Protein AF-A0A5B7DBM3-F1 (afdb_monomer_lite)

Radius of gyration: 19.89 Å; chains: 1; bounding box: 50×40×42 Å

Structure (mmCIF, N/CA/C/O backbone):
data_AF-A0A5B7DBM3-F1
#
_entry.id   AF-A0A5B7DBM3-F1
#
loop_
_atom_site.group_PDB
_atom_site.id
_atom_site.type_symbol
_atom_site.label_atom_id
_atom_site.label_alt_id
_atom_site.label_comp_id
_atom_site.label_asym_id
_atom_site.label_entity_id
_atom_site.label_seq_id
_atom_site.pdbx_PDB_ins_code
_atom_site.Cartn_x
_atom_site.Cartn_y
_atom_site.Cartn_z
_atom_site.occupancy
_atom_site.B_iso_or_equiv
_atom_site.auth_seq_id
_atom_site.auth_comp_id
_atom_site.auth_asym_id
_atom_site.auth_atom_id
_atom_site.pdbx_PDB_model_num
ATOM 1 N N . MET A 1 1 ? 17.494 19.747 -0.366 1.00 41.06 1 MET A N 1
ATOM 2 C CA . MET A 1 1 ? 16.579 18.634 -0.724 1.00 41.06 1 MET A CA 1
ATOM 3 C C . MET A 1 1 ? 17.151 17.949 -1.960 1.00 41.06 1 MET A C 1
ATOM 5 O O . MET A 1 1 ? 17.372 18.639 -2.942 1.00 41.06 1 MET A O 1
ATOM 9 N N . LYS A 1 2 ? 17.510 16.658 -1.903 1.00 51.44 2 LYS A N 1
ATOM 10 C CA . LYS A 1 2 ? 18.257 15.995 -2.993 1.00 51.44 2 LYS A CA 1
ATOM 11 C C . LYS A 1 2 ? 17.357 15.828 -4.227 1.00 51.44 2 LYS A C 1
ATOM 13 O O . LYS A 1 2 ? 16.409 15.044 -4.182 1.00 51.44 2 LYS A O 1
ATOM 18 N N . SER A 1 3 ? 17.625 16.574 -5.300 1.00 65.56 3 SER A N 1
ATOM 19 C CA . SER A 1 3 ? 16.969 16.366 -6.590 1.00 65.56 3 SER A CA 1
ATOM 20 C C . SER A 1 3 ? 17.501 15.062 -7.187 1.00 65.56 3 SER A C 1
ATOM 22 O O . SER A 1 3 ? 18.690 14.896 -7.441 1.00 65.56 3 SER A O 1
ATOM 24 N N . VAL A 1 4 ? 16.623 14.077 -7.353 1.00 72.31 4 VAL A N 1
ATOM 25 C CA . VAL A 1 4 ? 16.966 12.886 -8.133 1.00 72.31 4 VAL A CA 1
ATOM 26 C C . VAL A 1 4 ? 16.883 13.294 -9.600 1.00 72.31 4 VAL A C 1
ATOM 28 O O . VAL A 1 4 ? 15.822 13.737 -10.044 1.00 72.31 4 VAL A O 1
ATOM 31 N N . SER A 1 5 ? 17.995 13.164 -10.326 1.00 88.25 5 SER A N 1
ATOM 32 C CA . SER A 1 5 ? 18.076 13.445 -11.765 1.00 88.25 5 SER A CA 1
ATOM 33 C C . SER A 1 5 ? 16.937 12.753 -12.525 1.00 88.25 5 SER A C 1
ATOM 35 O O . SER A 1 5 ? 16.635 11.583 -12.270 1.00 88.25 5 SER A O 1
ATOM 37 N N . LEU A 1 6 ? 16.310 13.461 -13.473 1.00 86.19 6 LEU A N 1
ATOM 38 C CA . LEU A 1 6 ? 15.251 12.924 -14.338 1.00 86.19 6 LEU A CA 1
ATOM 39 C C . LEU A 1 6 ? 15.676 11.599 -14.991 1.00 86.19 6 LEU A C 1
ATOM 41 O O . LEU A 1 6 ? 14.898 10.650 -15.032 1.00 86.19 6 LEU A O 1
ATOM 45 N N . HIS A 1 7 ? 16.946 11.500 -15.391 1.00 85.25 7 HIS A N 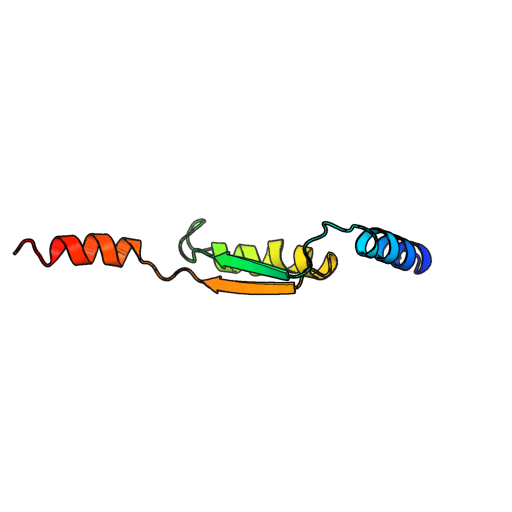1
ATOM 46 C CA . HIS A 1 7 ? 17.529 10.285 -15.955 1.00 85.25 7 HIS A CA 1
ATOM 47 C C . HIS A 1 7 ? 17.452 9.090 -15.000 1.00 85.25 7 HIS A C 1
ATOM 49 O O . HIS A 1 7 ? 17.103 7.986 -15.415 1.00 85.25 7 HIS A O 1
ATOM 55 N N . ALA A 1 8 ? 17.725 9.297 -13.709 1.00 87.19 8 ALA A N 1
ATOM 56 C CA . ALA A 1 8 ? 17.645 8.231 -12.715 1.00 87.19 8 ALA A CA 1
ATOM 57 C C . ALA A 1 8 ? 16.197 7.752 -12.515 1.00 87.19 8 ALA A C 1
ATOM 59 O O . ALA A 1 8 ? 15.964 6.554 -12.355 1.00 87.19 8 ALA A O 1
ATOM 60 N N . ARG A 1 9 ? 15.212 8.660 -12.593 1.00 85.06 9 ARG A N 1
ATOM 61 C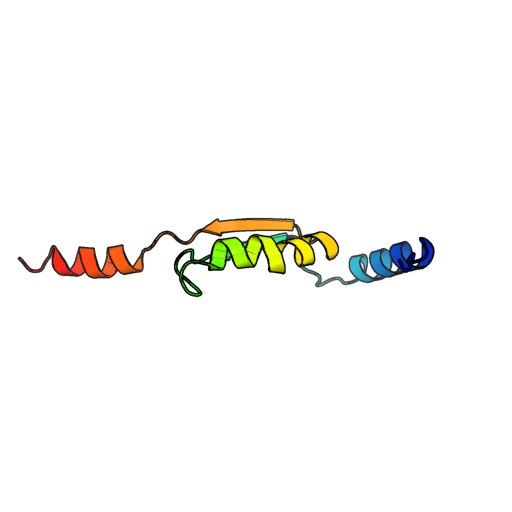 CA . ARG A 1 9 ? 13.783 8.303 -12.543 1.00 85.06 9 ARG A CA 1
ATOM 62 C C . ARG A 1 9 ? 13.347 7.490 -13.756 1.00 85.06 9 ARG A C 1
ATOM 64 O O . ARG A 1 9 ? 12.706 6.459 -13.581 1.00 85.06 9 ARG A O 1
ATOM 71 N N . LEU A 1 10 ? 13.720 7.923 -14.958 1.00 88.62 10 LEU A N 1
ATOM 72 C CA . LEU A 1 10 ? 13.378 7.217 -16.195 1.00 88.62 10 LEU A CA 1
ATOM 73 C C . LEU A 1 10 ? 14.009 5.820 -16.234 1.00 88.62 10 LEU A C 1
ATOM 75 O O . LEU A 1 10 ? 13.330 4.853 -16.574 1.00 88.62 10 LEU A O 1
ATOM 79 N N . ARG A 1 11 ? 15.270 5.684 -15.798 1.00 91.19 11 ARG A N 1
ATOM 80 C CA . ARG A 1 11 ? 15.922 4.371 -15.672 1.00 91.19 11 ARG A CA 1
ATOM 81 C C . ARG A 1 11 ? 15.224 3.470 -14.658 1.00 91.19 11 ARG A C 1
ATOM 83 O O . ARG A 1 11 ? 14.944 2.318 -14.972 1.00 91.19 11 ARG A O 1
ATOM 90 N N . ALA A 1 12 ? 14.916 3.978 -13.465 1.00 86.38 12 ALA A N 1
ATOM 91 C CA . ALA A 1 12 ? 14.210 3.197 -12.450 1.00 86.38 12 ALA A CA 1
ATOM 92 C C . ALA A 1 12 ? 12.833 2.731 -12.948 1.00 86.38 12 ALA A C 1
ATOM 94 O O . ALA A 1 12 ? 12.465 1.576 -12.746 1.00 86.38 12 ALA A O 1
ATOM 95 N N . PHE A 1 13 ? 12.104 3.600 -13.651 1.00 86.38 13 PHE A N 1
ATOM 96 C CA . PHE A 1 13 ? 10.832 3.246 -14.271 1.00 86.38 13 PHE A CA 1
ATOM 97 C C . PHE A 1 13 ? 10.996 2.141 -15.324 1.00 86.38 13 PHE A C 1
ATOM 99 O O . PHE A 1 13 ? 10.282 1.145 -15.260 1.00 86.38 13 PHE A O 1
ATOM 106 N N . ALA A 1 14 ? 11.972 2.257 -16.231 1.00 89.56 14 ALA A N 1
ATOM 107 C CA . ALA A 1 14 ? 12.244 1.248 -17.259 1.00 89.56 14 ALA A CA 1
ATOM 108 C C . ALA A 1 14 ? 12.598 -0.135 -16.676 1.00 89.56 14 ALA A C 1
ATOM 110 O O . ALA A 1 14 ? 12.142 -1.162 -17.174 1.00 89.56 14 ALA A O 1
ATOM 111 N N . ILE A 1 15 ? 13.373 -0.175 -15.586 1.00 90.38 15 ILE A N 1
ATOM 112 C CA . ILE A 1 15 ? 13.671 -1.425 -14.867 1.00 90.38 15 ILE A CA 1
ATOM 113 C C . ILE A 1 15 ? 12.384 -1.985 -14.260 1.00 90.38 15 ILE A C 1
ATOM 115 O O . ILE A 1 15 ? 12.065 -3.156 -14.431 1.00 90.38 15 ILE A O 1
ATOM 119 N N . LEU A 1 16 ? 11.607 -1.156 -13.566 1.00 86.44 16 LEU A N 1
ATOM 120 C CA . LEU A 1 16 ? 10.375 -1.613 -12.935 1.00 86.44 16 LEU A CA 1
ATOM 121 C C . LEU A 1 16 ? 9.340 -2.107 -13.960 1.00 86.44 16 LEU A C 1
ATOM 123 O O . LEU A 1 16 ? 8.534 -2.977 -13.630 1.00 86.44 16 LEU A O 1
ATOM 127 N N . THR A 1 17 ? 9.308 -1.573 -15.180 1.00 86.81 17 THR A N 1
ATOM 128 C CA . THR A 1 17 ? 8.384 -2.026 -16.230 1.00 86.81 17 THR A CA 1
ATOM 129 C C . THR A 1 17 ? 8.837 -3.305 -16.931 1.00 86.81 17 THR A C 1
ATOM 131 O O . THR A 1 17 ? 7.966 -4.046 -17.391 1.00 86.81 17 THR A O 1
ATOM 134 N N . SER A 1 18 ? 10.140 -3.607 -16.968 1.00 91.44 18 SER A N 1
ATOM 135 C CA . SER A 1 18 ? 10.683 -4.819 -17.605 1.00 91.44 18 SER A CA 1
ATOM 136 C C . SER A 1 18 ? 10.514 -6.095 -16.767 1.00 91.44 18 SER A C 1
ATOM 138 O O . SER A 1 18 ? 10.574 -7.206 -17.300 1.00 91.44 18 SER A O 1
ATOM 140 N N . LEU A 1 19 ? 10.245 -5.965 -15.463 1.00 90.75 19 LEU A N 1
ATOM 141 C CA . LEU A 1 19 ? 10.011 -7.095 -14.563 1.00 90.75 19 LEU A CA 1
ATOM 142 C C . LEU A 1 19 ? 8.692 -7.816 -14.895 1.00 90.75 19 LEU A C 1
ATOM 144 O O . LEU A 1 19 ? 7.613 -7.401 -14.464 1.00 90.75 19 LEU A O 1
ATOM 148 N N . ARG A 1 20 ? 8.786 -8.945 -15.613 1.00 88.12 20 ARG A N 1
ATOM 149 C CA . ARG A 1 20 ? 7.632 -9.747 -16.074 1.00 88.12 20 ARG A CA 1
ATOM 150 C C . ARG A 1 20 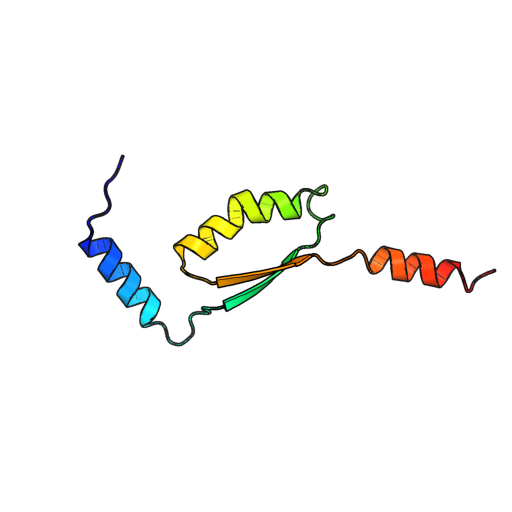? 6.672 -10.173 -14.956 1.00 88.12 20 ARG A C 1
ATOM 152 O O . ARG A 1 20 ? 5.471 -10.227 -15.186 1.00 88.12 20 ARG A O 1
ATOM 159 N N . GLN A 1 21 ? 7.177 -10.449 -13.753 1.00 89.06 21 GLN A N 1
ATOM 160 C CA . GLN A 1 21 ? 6.363 -10.901 -12.615 1.00 89.06 21 GLN A CA 1
ATOM 161 C C . GLN A 1 21 ? 5.924 -9.767 -11.668 1.00 89.06 21 GLN A C 1
ATOM 163 O O . GLN A 1 21 ? 5.361 -10.038 -10.608 1.00 89.06 21 GLN A O 1
ATOM 168 N N . ARG A 1 22 ? 6.167 -8.489 -12.004 1.00 90.88 22 ARG A N 1
ATOM 169 C CA . ARG A 1 22 ? 5.797 -7.372 -11.119 1.00 90.88 22 ARG A CA 1
ATOM 170 C C . ARG A 1 22 ? 4.270 -7.230 -11.025 1.00 90.88 22 ARG A C 1
ATOM 172 O O . ARG A 1 22 ? 3.622 -6.956 -12.039 1.00 90.88 22 ARG A O 1
ATOM 179 N N . PRO A 1 23 ? 3.680 -7.306 -9.819 1.00 89.88 23 PRO A N 1
ATOM 180 C CA . PRO A 1 23 ? 2.254 -7.073 -9.645 1.00 89.88 23 PRO A CA 1
ATOM 181 C C . PRO A 1 23 ? 1.925 -5.591 -9.855 1.00 89.88 23 PRO A C 1
ATOM 183 O O . PRO A 1 23 ? 2.488 -4.718 -9.198 1.00 89.88 23 PRO A O 1
ATOM 186 N N . ARG A 1 24 ? 0.985 -5.308 -10.762 1.00 91.62 24 ARG A N 1
ATOM 187 C CA . ARG A 1 24 ? 0.518 -3.939 -11.064 1.00 91.62 24 ARG A CA 1
ATOM 188 C C . ARG A 1 24 ? -0.774 -3.572 -10.340 1.00 91.62 24 ARG A C 1
ATOM 190 O O . ARG A 1 24 ? -1.074 -2.395 -10.186 1.00 91.62 24 ARG A O 1
ATOM 197 N N . ARG A 1 25 ? -1.534 -4.578 -9.899 1.00 95.25 25 ARG A N 1
ATOM 198 C CA . ARG A 1 25 ? -2.833 -4.426 -9.237 1.00 95.25 25 ARG A CA 1
ATOM 199 C C . ARG A 1 25 ? -2.921 -5.368 -8.051 1.00 95.25 25 ARG A C 1
ATOM 201 O O . ARG A 1 25 ? -2.711 -6.567 -8.213 1.00 95.25 25 ARG A O 1
ATOM 208 N N . LEU A 1 26 ? -3.247 -4.841 -6.876 1.00 95.88 26 LEU A N 1
ATOM 209 C CA . LEU A 1 26 ? -3.412 -5.629 -5.656 1.00 95.88 26 LEU A CA 1
ATOM 210 C C . LEU A 1 26 ? -4.758 -5.351 -4.982 1.00 95.88 26 LEU A C 1
ATOM 212 O O . LEU A 1 26 ? -5.198 -4.206 -4.860 1.00 95.88 26 LEU A O 1
ATOM 216 N N . LEU A 1 27 ? -5.387 -6.412 -4.473 1.00 96.38 27 LEU A N 1
ATOM 217 C CA . LEU A 1 27 ? -6.508 -6.312 -3.542 1.00 96.38 27 LEU A CA 1
ATOM 218 C C . LEU A 1 27 ? -5.963 -6.249 -2.114 1.00 96.38 27 LEU A C 1
ATOM 220 O O . LEU A 1 27 ? -5.397 -7.216 -1.610 1.00 96.38 27 LEU A O 1
ATOM 224 N N . VAL A 1 28 ? -6.170 -5.124 -1.439 1.00 96.00 28 VAL A N 1
ATOM 225 C CA . VAL A 1 28 ? -5.747 -4.948 -0.049 1.00 96.00 28 VAL A CA 1
ATOM 226 C C . VAL A 1 28 ? -6.940 -5.141 0.873 1.00 96.00 28 VAL A C 1
ATOM 228 O O . VAL A 1 28 ? -7.865 -4.328 0.900 1.00 96.00 28 VAL A O 1
ATOM 231 N N . VAL A 1 29 ? -6.898 -6.196 1.686 1.00 95.56 29 VAL A N 1
ATOM 232 C CA . VAL A 1 29 ? -7.910 -6.445 2.716 1.00 95.56 29 VAL A CA 1
ATOM 233 C C . VAL A 1 29 ? -7.450 -5.860 4.048 1.00 95.56 29 VAL A C 1
ATOM 235 O O . VAL A 1 29 ? -6.523 -6.363 4.677 1.00 95.56 29 VAL A O 1
ATOM 238 N N . ILE A 1 30 ? -8.125 -4.813 4.520 1.00 94.56 30 ILE A N 1
ATOM 239 C CA . ILE A 1 30 ? -7.818 -4.173 5.805 1.00 94.56 30 ILE A CA 1
ATOM 240 C C . ILE A 1 30 ? -8.767 -4.694 6.878 1.00 94.56 30 ILE A C 1
ATOM 242 O O . ILE A 1 30 ? -9.983 -4.551 6.764 1.00 94.56 30 ILE A O 1
ATOM 246 N N . ASN A 1 31 ? -8.226 -5.222 7.974 1.00 92.31 31 ASN A N 1
ATOM 247 C CA . ASN A 1 31 ? -8.998 -5.438 9.196 1.00 92.31 31 ASN A CA 1
ATOM 248 C C . ASN A 1 31 ? -9.030 -4.136 10.020 1.00 92.31 31 ASN A C 1
ATOM 250 O O . ASN A 1 31 ? -8.016 -3.805 10.635 1.00 92.31 31 ASN A O 1
ATOM 254 N N . PRO A 1 32 ? -10.160 -3.409 10.096 1.00 89.12 32 PRO A N 1
ATOM 255 C CA . PRO A 1 32 ? -10.204 -2.094 10.735 1.00 89.12 32 PRO A CA 1
ATOM 256 C C . PRO A 1 32 ? -9.927 -2.130 12.245 1.00 89.12 32 PRO A C 1
ATOM 258 O O . PRO A 1 32 ? -9.530 -1.113 12.799 1.00 89.12 32 PRO A O 1
ATOM 261 N N . VAL A 1 33 ? -10.104 -3.277 12.910 1.00 90.75 33 VAL A N 1
ATOM 262 C CA . VAL A 1 33 ? -9.879 -3.426 14.361 1.00 90.75 33 VAL A CA 1
ATOM 263 C C . VAL A 1 33 ? -8.421 -3.795 14.687 1.00 90.75 33 VAL 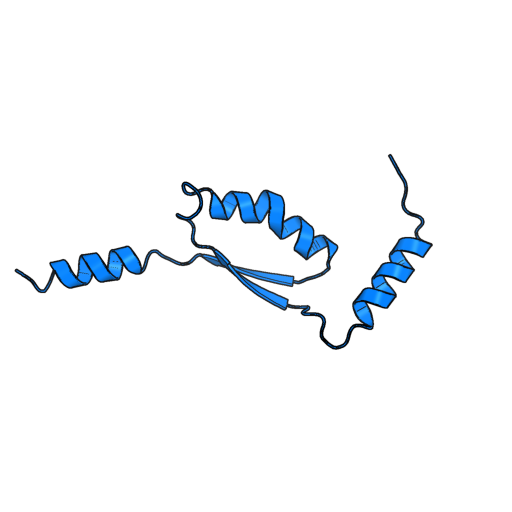A C 1
ATOM 265 O O . VAL A 1 33 ? -7.997 -3.693 15.837 1.00 90.75 33 VAL A O 1
ATOM 268 N N . GLY A 1 34 ? -7.625 -4.186 13.686 1.00 88.12 34 GLY A N 1
ATOM 269 C CA . GLY A 1 34 ? -6.212 -4.528 13.871 1.00 88.12 34 GLY A CA 1
ATOM 270 C C . GLY A 1 34 ? -5.372 -3.353 14.385 1.00 88.12 34 GLY A C 1
ATOM 271 O O . GLY A 1 34 ? -5.697 -2.190 14.132 1.00 88.12 34 GLY A O 1
ATOM 272 N N . GLY A 1 35 ? -4.291 -3.661 15.114 1.00 86.69 35 GLY A N 1
ATOM 273 C CA . GLY A 1 35 ? -3.331 -2.667 15.609 1.00 86.69 35 GLY A CA 1
ATOM 274 C C . GLY A 1 35 ? -3.993 -1.561 16.432 1.00 86.69 35 GLY A C 1
ATOM 275 O O . GLY A 1 35 ? -3.927 -0.397 16.050 1.00 86.69 35 GLY A O 1
ATOM 276 N N . LYS A 1 36 ? -4.710 -1.923 17.506 1.00 93.25 36 LYS A N 1
ATOM 277 C CA . LYS A 1 36 ? -5.468 -0.981 18.357 1.00 93.25 36 LYS A CA 1
ATOM 278 C C . LYS A 1 36 ? -6.458 -0.105 17.559 1.00 93.25 36 LYS A C 1
ATOM 280 O O . LYS A 1 36 ? -6.580 1.088 17.812 1.00 93.25 36 LYS A O 1
ATOM 285 N N . LYS A 1 37 ? -7.168 -0.698 16.585 1.00 92.31 37 LYS A N 1
ATOM 286 C CA . LYS A 1 37 ? -8.099 -0.017 15.654 1.00 92.31 37 LYS A CA 1
ATOM 287 C C . LYS A 1 37 ? -7.444 0.999 14.701 1.00 92.31 37 LYS A C 1
ATOM 289 O O . LYS A 1 37 ? -8.144 1.771 14.049 1.00 92.31 37 LYS A O 1
ATOM 294 N N . GLN A 1 38 ? -6.115 1.001 14.574 1.00 95.25 38 GLN A N 1
ATOM 295 C CA . GLN A 1 38 ? -5.393 1.956 13.726 1.00 95.25 38 GLN A CA 1
ATOM 296 C C . GLN A 1 38 ? -5.032 1.411 12.342 1.00 95.25 38 GLN A C 1
ATOM 298 O O . GLN A 1 38 ? -4.550 2.176 11.512 1.00 95.25 38 GLN A O 1
ATOM 303 N N . ALA A 1 39 ? -5.284 0.133 12.040 1.00 94.62 39 ALA A N 1
ATOM 304 C CA . ALA A 1 39 ? -4.870 -0.496 10.780 1.00 94.62 39 ALA A CA 1
ATOM 305 C C . ALA A 1 39 ? -5.264 0.296 9.516 1.00 94.62 39 ALA A C 1
ATOM 307 O O . ALA A 1 39 ? -4.463 0.427 8.593 1.00 94.62 39 ALA A O 1
ATOM 308 N N . SER A 1 40 ? -6.463 0.892 9.491 1.00 94.94 40 SER A N 1
ATOM 309 C CA . SER A 1 40 ? -6.890 1.740 8.364 1.00 94.94 40 SER A CA 1
ATOM 310 C C . SER A 1 40 ? -6.046 3.015 8.232 1.00 94.94 40 SER A C 1
ATOM 312 O O . SER A 1 40 ? -5.706 3.415 7.121 1.00 94.94 40 SER A O 1
ATOM 314 N N . SER A 1 41 ? -5.702 3.652 9.356 1.00 96.06 41 SER A N 1
ATOM 315 C CA . SER A 1 41 ? -4.858 4.854 9.388 1.00 96.06 41 SER A CA 1
ATOM 316 C C . SER A 1 41 ? -3.410 4.522 9.025 1.00 96.06 41 SER A C 1
ATOM 318 O O . SER A 1 41 ? -2.800 5.212 8.211 1.00 96.06 41 SER A O 1
ATOM 320 N N . ILE A 1 42 ? -2.887 3.410 9.550 1.00 96.44 42 ILE A N 1
ATOM 321 C CA . ILE A 1 42 ? -1.547 2.906 9.238 1.00 96.44 42 ILE A CA 1
ATOM 322 C C . ILE A 1 42 ? -1.421 2.616 7.743 1.00 96.44 42 ILE A C 1
ATOM 324 O O . ILE A 1 42 ? -0.462 3.075 7.126 1.00 96.44 42 ILE A O 1
ATOM 328 N N . TYR A 1 43 ? -2.401 1.931 7.143 1.00 96.75 43 TYR A N 1
ATOM 329 C CA . TYR A 1 43 ? -2.399 1.688 5.703 1.00 96.75 43 TYR A CA 1
ATOM 330 C C . TYR A 1 43 ? -2.304 2.999 4.920 1.00 96.75 43 TYR A C 1
ATOM 332 O O . TYR A 1 43 ? -1.392 3.169 4.115 1.00 96.75 43 TYR A O 1
ATOM 340 N N . LYS A 1 44 ? -3.196 3.956 5.205 1.00 96.75 44 LYS A N 1
ATOM 341 C CA . LYS A 1 44 ? -3.231 5.246 4.504 1.00 96.75 44 LYS A CA 1
ATOM 342 C C . LYS A 1 44 ? -1.927 6.032 4.652 1.00 96.75 44 LYS A C 1
ATOM 344 O O . LYS A 1 44 ? -1.437 6.575 3.670 1.00 96.75 44 LYS A O 1
ATOM 349 N N . ARG A 1 45 ? -1.373 6.104 5.865 1.00 97.69 45 ARG A N 1
ATOM 350 C CA . ARG A 1 45 ? -0.210 6.954 6.170 1.00 97.69 45 ARG A CA 1
ATOM 351 C C . ARG A 1 45 ? 1.126 6.331 5.789 1.00 97.69 45 ARG A C 1
ATOM 353 O O . ARG A 1 45 ? 2.042 7.064 5.441 1.00 97.69 45 ARG A O 1
ATOM 360 N N . LYS A 1 46 ? 1.263 5.009 5.907 1.00 96.81 46 LYS A N 1
ATOM 361 C CA . LYS A 1 46 ? 2.563 4.330 5.789 1.00 96.81 46 LYS A CA 1
ATOM 362 C C . LYS A 1 46 ? 2.666 3.419 4.572 1.00 96.81 46 LYS A C 1
ATOM 364 O O . LYS A 1 46 ? 3.735 3.333 3.988 1.00 96.81 46 LYS A O 1
ATOM 369 N N . VAL A 1 47 ? 1.578 2.755 4.182 1.00 96.94 47 VAL A N 1
ATOM 370 C CA . VAL A 1 47 ? 1.620 1.696 3.157 1.00 96.94 47 VAL A CA 1
ATOM 371 C C . VAL A 1 47 ? 1.202 2.218 1.784 1.00 96.94 47 VAL A C 1
ATOM 373 O O . VAL A 1 47 ? 1.927 2.047 0.809 1.00 96.94 47 VAL A O 1
ATOM 376 N N . MET A 1 48 ? 0.071 2.918 1.701 1.00 97.31 48 MET A N 1
ATOM 377 C CA . MET A 1 48 ? -0.453 3.486 0.454 1.00 97.31 48 MET A CA 1
ATOM 378 C C . MET A 1 48 ? 0.568 4.365 -0.301 1.00 97.31 48 MET A C 1
ATOM 380 O O . MET A 1 48 ? 0.653 4.233 -1.523 1.00 97.31 48 MET A O 1
ATOM 384 N N . PRO A 1 49 ? 1.395 5.206 0.360 1.00 97.44 49 PRO A N 1
ATOM 385 C CA . PRO A 1 49 ? 2.418 5.981 -0.342 1.00 97.44 49 PRO A CA 1
ATOM 386 C C . PRO A 1 49 ? 3.485 5.114 -1.021 1.00 97.44 49 PRO A C 1
ATOM 388 O O . PRO A 1 49 ? 4.017 5.516 -2.053 1.00 97.44 49 PRO A O 1
ATOM 391 N N . LEU A 1 50 ? 3.791 3.933 -0.469 1.00 96.12 50 LEU A N 1
ATOM 392 C CA . LEU A 1 50 ? 4.757 3.003 -1.056 1.00 96.12 50 LEU A CA 1
ATOM 393 C C . LEU A 1 50 ? 4.196 2.382 -2.330 1.00 96.12 50 LEU A C 1
ATOM 395 O O . LEU A 1 50 ? 4.864 2.416 -3.358 1.00 96.12 50 LEU A O 1
ATOM 399 N N . PHE A 1 51 ? 2.946 1.912 -2.295 1.00 95.62 51 PHE A N 1
ATOM 400 C CA . PHE A 1 51 ? 2.284 1.395 -3.493 1.00 95.62 51 PHE A CA 1
ATOM 401 C C . PHE A 1 51 ? 2.171 2.452 -4.588 1.00 95.62 51 PHE A C 1
ATOM 403 O O . PHE A 1 51 ? 2.487 2.162 -5.734 1.00 95.62 51 PHE A O 1
ATOM 410 N N . ARG A 1 52 ? 1.842 3.702 -4.238 1.00 93.31 52 ARG A N 1
ATOM 411 C CA . ARG A 1 52 ? 1.800 4.803 -5.211 1.00 93.31 52 ARG A CA 1
ATOM 412 C C . ARG A 1 52 ? 3.163 5.062 -5.858 1.00 93.31 52 ARG A C 1
ATOM 414 O O . ARG A 1 52 ? 3.230 5.239 -7.067 1.00 93.31 52 ARG A O 1
ATOM 421 N N . ARG A 1 53 ? 4.244 5.089 -5.070 1.00 90.81 53 ARG A N 1
ATOM 422 C CA . ARG A 1 53 ? 5.613 5.286 -5.589 1.00 90.81 53 ARG A CA 1
ATOM 423 C C . ARG A 1 53 ? 6.090 4.114 -6.436 1.00 90.81 53 ARG A C 1
ATOM 425 O O . ARG A 1 53 ? 6.855 4.317 -7.366 1.00 90.81 53 ARG A O 1
ATOM 432 N N . ALA A 1 54 ? 5.636 2.914 -6.104 1.00 90.06 54 ALA A N 1
ATOM 433 C CA . ALA A 1 54 ? 5.891 1.708 -6.868 1.00 90.06 54 ALA A CA 1
ATOM 434 C C . ALA A 1 54 ? 4.863 1.495 -7.988 1.00 90.06 54 ALA A C 1
ATOM 436 O O . ALA A 1 54 ? 4.838 0.402 -8.540 1.00 90.06 54 ALA A O 1
ATOM 437 N N . GLU A 1 55 ? 4.003 2.476 -8.292 1.00 91.00 55 GLU A N 1
ATOM 438 C CA . GLU A 1 55 ? 2.952 2.417 -9.325 1.00 91.00 55 GLU A CA 1
ATOM 439 C C . GLU A 1 55 ? 2.122 1.125 -9.286 1.00 91.00 55 GLU A C 1
ATOM 441 O O . GLU A 1 55 ? 1.749 0.553 -10.310 1.00 91.00 55 GLU A O 1
ATOM 446 N N . VAL A 1 56 ? 1.858 0.642 -8.075 1.00 94.06 56 VAL A N 1
ATOM 447 C CA . VAL A 1 56 ? 0.966 -0.482 -7.828 1.00 94.06 56 VAL A CA 1
ATOM 448 C C . VAL A 1 56 ? -0.407 0.087 -7.516 1.00 94.06 56 VAL A C 1
ATOM 450 O O . VAL A 1 56 ? -0.615 0.758 -6.501 1.00 94.06 56 VAL A O 1
ATOM 453 N N . GLU A 1 57 ? -1.361 -0.191 -8.392 1.00 95.50 57 GLU A N 1
ATOM 454 C CA . GLU A 1 57 ? -2.757 0.149 -8.179 1.00 95.50 57 GLU A CA 1
ATOM 455 C C . GLU A 1 57 ? -3.329 -0.748 -7.074 1.00 95.50 57 GLU A C 1
ATOM 457 O O . GLU A 1 57 ? -3.108 -1.962 -7.046 1.00 95.50 57 GLU A O 1
ATOM 462 N N . THR A 1 58 ? -4.070 -0.160 -6.135 1.00 96.94 58 THR A N 1
ATOM 463 C CA . THR A 1 58 ? -4.656 -0.920 -5.027 1.00 96.94 58 THR A CA 1
ATOM 464 C C . THR A 1 58 ? -6.154 -0.710 -4.944 1.00 96.94 58 THR A C 1
ATOM 466 O O . THR A 1 58 ? -6.636 0.419 -4.880 1.00 96.94 58 THR A O 1
ATOM 469 N N . ARG A 1 59 ? -6.900 -1.815 -4.866 1.00 96.62 59 ARG A N 1
ATOM 470 C CA . ARG A 1 59 ? -8.312 -1.810 -4.476 1.00 96.62 59 ARG A CA 1
ATOM 471 C C . ARG A 1 59 ? -8.397 -2.208 -3.013 1.00 96.62 59 ARG A C 1
ATOM 473 O O . ARG A 1 59 ? -7.962 -3.293 -2.641 1.00 96.62 59 ARG A O 1
ATOM 480 N N . VAL A 1 60 ? -8.946 -1.341 -2.171 1.00 95.06 60 VAL A N 1
ATOM 481 C CA . VAL A 1 60 ? -8.989 -1.575 -0.722 1.00 95.06 60 VAL A CA 1
ATOM 482 C C . VAL A 1 60 ? -10.372 -2.054 -0.301 1.00 95.06 60 VAL A C 1
ATOM 484 O O . VAL A 1 60 ? -11.365 -1.370 -0.531 1.00 95.06 60 VAL A O 1
ATOM 487 N N . VAL A 1 61 ? -10.433 -3.192 0.388 1.00 94.69 61 VAL A N 1
ATOM 488 C CA . VAL A 1 61 ? -11.657 -3.720 1.000 1.00 94.69 61 VAL A CA 1
ATOM 489 C C . VAL A 1 61 ? -11.462 -3.807 2.505 1.00 94.69 61 VAL A C 1
ATOM 491 O O . VAL A 1 61 ? -10.515 -4.414 3.002 1.00 94.69 61 VAL A O 1
ATOM 494 N N . LYS A 1 62 ? -12.373 -3.206 3.270 1.00 89.38 62 LYS A N 1
ATOM 495 C CA . LYS A 1 62 ? -12.377 -3.359 4.727 1.00 89.38 62 LYS A CA 1
ATOM 496 C C . LYS A 1 62 ? -13.096 -4.651 5.086 1.00 89.38 62 LYS A C 1
ATOM 498 O O . LYS A 1 62 ? -14.260 -4.834 4.741 1.00 89.38 62 LYS A O 1
ATOM 503 N N . LYS A 1 63 ? -12.430 -5.533 5.827 1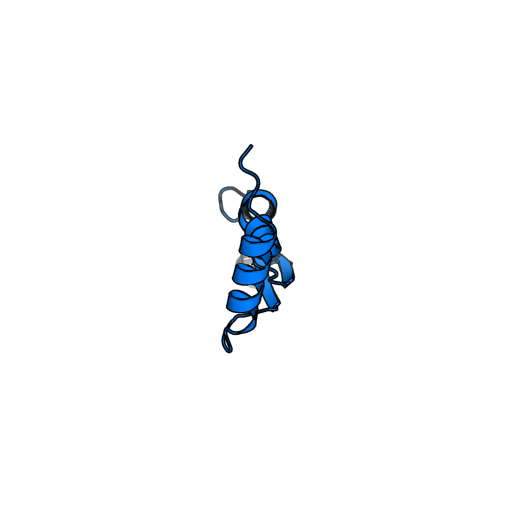.00 79.25 63 LYS A N 1
ATOM 504 C CA . LYS A 1 63 ? -13.062 -6.729 6.382 1.00 79.25 63 LYS A CA 1
ATOM 505 C C . LYS A 1 63 ? -14.062 -6.300 7.457 1.00 79.25 63 LYS A C 1
ATOM 507 O O . LYS A 1 63 ? -13.668 -5.908 8.554 1.00 79.25 63 LYS A O 1
ATOM 512 N N . GLY A 1 64 ? -15.354 -6.372 7.140 1.00 63.88 64 GLY A N 1
ATOM 513 C CA . GLY A 1 64 ? -16.425 -6.274 8.132 1.00 63.88 64 GLY A CA 1
ATOM 514 C C . GLY A 1 64 ? -16.261 -7.376 9.182 1.00 63.88 64 GLY A C 1
ATOM 515 O O . GLY A 1 64 ? -15.816 -8.477 8.868 1.00 63.88 64 GLY A O 1
ATOM 516 N N . ASN A 1 65 ? -16.554 -7.085 10.449 1.00 54.81 65 ASN A N 1
ATOM 517 C CA . ASN A 1 65 ? -16.282 -7.958 11.597 1.00 54.81 65 ASN A CA 1
ATOM 518 C C . ASN A 1 65 ? -17.064 -9.299 11.583 1.00 54.81 65 ASN A C 1
ATOM 520 O O . ASN A 1 65 ? -17.929 -9.528 12.425 1.00 54.81 65 ASN A O 1
ATOM 524 N N . THR A 1 66 ? -16.719 -10.261 10.723 1.00 50.34 66 THR A N 1
ATOM 525 C CA . THR A 1 66 ? -17.396 -11.575 10.662 1.00 50.34 66 THR A CA 1
ATOM 526 C C . THR A 1 66 ? -17.003 -12.532 11.801 1.00 50.34 66 THR A C 1
ATOM 528 O O . THR A 1 66 ? -17.511 -13.650 11.872 1.00 50.34 66 THR A O 1
ATOM 531 N N . LYS A 1 67 ? -16.123 -12.135 12.737 1.00 51.19 67 LYS A N 1
ATOM 532 C CA . LYS A 1 67 ? -15.905 -12.889 13.993 1.00 51.19 67 LYS A CA 1
ATOM 533 C C . LYS A 1 67 ? -16.938 -12.537 15.071 1.00 51.19 67 LYS A C 1
ATOM 535 O O . LYS A 1 67 ? -17.333 -13.420 15.830 1.00 51.19 67 LYS A O 1
ATOM 540 N N . ARG A 1 68 ? -17.444 -11.292 15.092 1.00 50.00 68 ARG A N 1
ATOM 541 C CA . ARG A 1 68 ? -18.583 -10.914 15.947 1.00 50.00 68 ARG A CA 1
ATOM 542 C C . ARG A 1 68 ? -19.866 -11.548 15.411 1.00 50.00 68 ARG A C 1
ATOM 544 O O . ARG A 1 68 ? -20.636 -12.048 16.211 1.00 50.00 68 ARG A O 1
ATOM 551 N N . SER A 1 69 ? -20.028 -11.680 14.092 1.00 48.12 69 SER A N 1
ATOM 552 C CA . SER A 1 69 ? -21.133 -12.451 13.501 1.00 48.12 69 SER A CA 1
ATOM 553 C C . SER A 1 69 ? -21.068 -13.945 13.841 1.00 48.12 69 SER A C 1
ATOM 555 O O . SER A 1 69 ? -22.085 -14.495 14.230 1.00 48.12 69 SER A O 1
ATOM 557 N N . ARG A 1 70 ? -19.897 -14.609 13.804 1.00 51.00 70 ARG A N 1
ATOM 558 C CA . ARG A 1 70 ? -19.795 -16.039 14.182 1.00 51.00 70 ARG A CA 1
ATOM 559 C C . ARG A 1 70 ? -20.089 -16.303 15.667 1.00 51.00 70 ARG A C 1
ATOM 561 O O . ARG A 1 70 ? -20.870 -17.199 15.969 1.00 51.00 70 ARG A O 1
ATOM 568 N N . LYS A 1 71 ? -19.533 -15.508 16.596 1.00 48.53 71 LYS A N 1
ATOM 569 C CA . LYS A 1 71 ? -19.832 -15.654 18.041 1.00 48.53 71 LYS A CA 1
ATOM 570 C C . LYS A 1 71 ? -21.263 -15.224 18.400 1.00 48.53 71 LYS A C 1
ATOM 572 O O . LYS A 1 71 ? -21.881 -15.854 19.248 1.00 48.53 71 LYS A O 1
ATOM 577 N N . LYS A 1 72 ? -21.810 -14.191 17.745 1.00 49.25 72 LYS A N 1
ATOM 578 C CA . LYS A 1 72 ? -23.188 -13.716 17.975 1.00 49.25 72 LYS A CA 1
ATOM 579 C C . LYS A 1 72 ? -24.235 -14.638 17.331 1.00 49.25 72 LYS A C 1
ATOM 581 O O . LYS A 1 72 ? -25.324 -14.738 17.869 1.00 49.25 72 LYS A O 1
ATOM 586 N N . LYS A 1 73 ? -23.898 -15.357 16.248 1.00 49.28 73 LYS A N 1
ATOM 587 C CA . LYS A 1 73 ? -24.755 -16.392 15.636 1.00 49.28 73 LYS A CA 1
ATOM 588 C C . LYS A 1 73 ? -24.761 -17.690 16.461 1.00 49.28 73 LYS A C 1
ATOM 590 O O . LYS A 1 73 ? -25.825 -18.245 16.668 1.00 49.28 73 LYS A O 1
ATOM 595 N N . ARG A 1 74 ? -23.625 -18.108 17.047 1.00 50.16 74 ARG A N 1
ATOM 596 C CA . ARG A 1 74 ? -23.585 -19.265 17.975 1.00 50.16 74 ARG A CA 1
ATOM 597 C C . ARG A 1 74 ? -24.339 -19.043 19.293 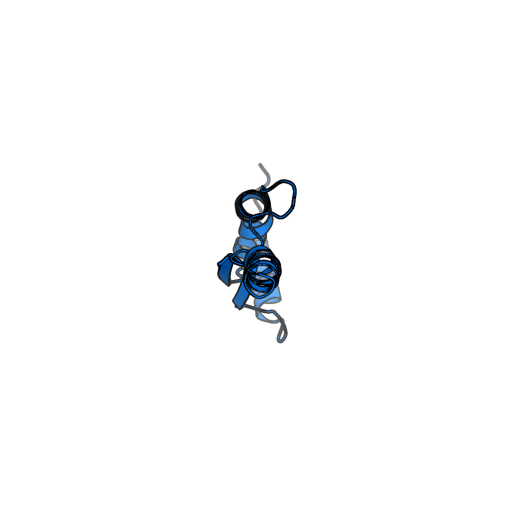1.00 50.16 74 ARG A C 1
ATOM 599 O O . ARG A 1 74 ? -24.841 -20.004 19.846 1.00 50.16 74 ARG A O 1
ATOM 606 N N . ARG A 1 75 ? -24.434 -17.802 19.788 1.00 50.97 75 ARG A N 1
ATOM 607 C CA . ARG A 1 75 ? -25.187 -17.469 21.017 1.00 50.97 75 ARG A CA 1
ATOM 608 C C . ARG A 1 75 ? -26.703 -17.331 20.823 1.00 50.97 75 ARG A C 1
ATOM 610 O O . ARG A 1 75 ? -27.407 -17.277 21.814 1.00 50.97 75 ARG A O 1
ATOM 617 N N . LYS A 1 76 ? -27.194 -17.226 19.583 1.00 51.84 76 LYS A N 1
ATOM 618 C CA . LYS A 1 76 ? -28.632 -17.091 19.281 1.00 51.84 76 LYS A CA 1
ATOM 619 C C . LYS A 1 76 ? -29.333 -18.417 18.964 1.00 51.84 76 LYS A C 1
ATOM 621 O O . LYS A 1 76 ? -30.547 -18.427 18.893 1.00 51.84 76 LYS A O 1
ATOM 626 N N . ASN A 1 77 ? -28.575 -19.499 18.789 1.00 51.22 77 ASN A N 1
ATOM 627 C CA . ASN A 1 77 ? -29.092 -20.860 18.599 1.00 51.22 77 ASN A CA 1
ATOM 628 C C . ASN A 1 77 ? -28.890 -21.712 19.869 1.00 51.22 77 ASN A C 1
ATOM 630 O O . ASN A 1 77 ? -28.807 -22.931 19.794 1.00 51.22 77 ASN A O 1
ATOM 634 N N . LEU A 1 78 ? -28.680 -21.047 21.006 1.00 50.19 78 LEU A N 1
ATOM 635 C CA . LEU A 1 78 ? -28.452 -21.652 22.314 1.00 50.19 78 LEU A CA 1
ATOM 636 C C . LEU A 1 78 ? -29.275 -20.879 23.358 1.00 50.19 78 LEU A C 1
ATOM 638 O O . LEU A 1 78 ? -28.732 -20.399 24.349 1.00 50.19 78 LEU A O 1
ATOM 642 N N . VAL A 1 79 ? -30.546 -20.646 23.030 1.00 46.47 79 VAL A N 1
ATOM 643 C CA . VAL A 1 79 ? -31.661 -20.309 23.924 1.00 46.47 79 VAL A CA 1
ATOM 644 C C . VAL A 1 79 ? -32.883 -20.966 23.306 1.00 46.47 79 VAL A C 1
ATOM 646 O O . VAL A 1 79 ? -33.020 -20.808 22.070 1.00 46.47 79 VAL A O 1
#

pLDDT: mean 82.01, std 17.95, range [41.06, 97.69]

Sequence (79 aa):
MKSVSLHARLRAFAILTSLRQRPRRLLVVINPVGGKKQASSIYKRKVMPLFRRAEVETRVVKKGNTKRSRKKKRRKNLV

InterPro domains:
  IPR001206 Diacylglycerol kinase, catalytic domain [PS50146] (21-79)
  IPR016064 NAD kinase/diacylglycerol kinase-like domain superfamily [SSF111331] (22-63)
  IPR017438 Inorganic polyphosphate/ATP-NAD kinase, N-terminal [G3DSA:3.40.50.10330] (6-75)

Organism: Portunus trituberculatus (NCBI:txid210409)

Foldseek 3Di:
DDDDDPVNVVVVVVVLVPPPPRAQEEEAEFACPPPVSCRVVCCVPPPVVVCVVSNRHYDYDYDDCCVCVVVVVVVVVVD

Secondary structure (DSSP, 8-state):
--PPPHHHHHHHHHHHHH-TT---EEEEEE-TTHHHHTHHHHIIIIIHHHHHHTT-EEEEEE---HHHHHHHHHTTS--